Protein AF-A0A0K1PHJ7-F1 (afdb_monomer_lite)

Organism: NCBI:txid1391653

pLDDT: mean 77.21, std 21.74, range [20.44, 98.06]

Structure (mmCIF, N/CA/C/O backbone):
data_AF-A0A0K1PHJ7-F1
#
_entry.id   AF-A0A0K1PHJ7-F1
#
loop_
_atom_site.group_PDB
_atom_site.id
_atom_site.type_symbol
_atom_site.label_atom_id
_atom_site.label_alt_id
_atom_site.label_comp_id
_atom_site.label_asym_id
_atom_site.label_entity_id
_atom_site.label_seq_id
_atom_site.pdbx_PDB_ins_code
_atom_site.Cartn_x
_atom_site.Cartn_y
_atom_site.Cartn_z
_atom_site.occupancy
_atom_site.B_iso_or_equiv
_atom_site.auth_seq_id
_atom_site.auth_comp_id
_atom_site.auth_asym_id
_atom_site.auth_atom_id
_atom_site.pdbx_PDB_model_num
ATOM 1 N N . MET A 1 1 ? -24.628 7.337 -13.812 1.00 24.42 1 MET A N 1
ATOM 2 C CA . MET A 1 1 ? -24.571 5.861 -13.814 1.00 24.42 1 MET A CA 1
ATOM 3 C C . MET A 1 1 ? -23.955 5.459 -12.488 1.00 24.42 1 MET A C 1
ATOM 5 O O . MET A 1 1 ? -22.789 5.743 -12.267 1.00 24.42 1 MET A O 1
ATOM 9 N N . ALA A 1 2 ? -24.789 4.997 -11.559 1.00 22.78 2 ALA A N 1
ATOM 10 C CA . ALA A 1 2 ? -24.384 4.674 -10.196 1.00 22.78 2 ALA A CA 1
ATOM 11 C C . ALA A 1 2 ? -23.742 3.285 -10.159 1.00 22.78 2 ALA A C 1
ATOM 13 O O . ALA A 1 2 ? -24.278 2.357 -10.761 1.00 22.78 2 ALA A O 1
ATOM 14 N N . ILE A 1 3 ? -22.640 3.146 -9.426 1.00 22.92 3 ILE A N 1
ATOM 15 C CA . ILE A 1 3 ? -22.159 1.850 -8.953 1.00 22.92 3 ILE A CA 1
ATOM 16 C C . ILE A 1 3 ? -21.965 1.994 -7.442 1.00 22.92 3 ILE A C 1
ATOM 18 O O . ILE A 1 3 ? -21.017 2.618 -6.979 1.00 22.92 3 ILE A O 1
ATOM 22 N N . ASN A 1 4 ? -22.944 1.469 -6.704 1.00 21.44 4 ASN A N 1
ATOM 23 C CA . ASN A 1 4 ? -22.824 1.072 -5.305 1.00 21.44 4 ASN A CA 1
ATOM 24 C C . ASN A 1 4 ? -22.041 -0.246 -5.257 1.00 21.44 4 ASN A C 1
ATOM 26 O O . ASN A 1 4 ? -22.358 -1.154 -6.026 1.00 21.44 4 ASN A O 1
ATOM 30 N N . GLY A 1 5 ? -21.097 -0.383 -4.328 1.00 20.44 5 GLY A N 1
ATOM 31 C CA . GLY A 1 5 ? -20.435 -1.661 -4.068 1.00 20.44 5 GLY A CA 1
ATOM 32 C C . GLY A 1 5 ? -19.198 -1.517 -3.192 1.00 20.44 5 GLY A C 1
ATOM 33 O O . GLY A 1 5 ? -18.118 -1.218 -3.680 1.00 20.44 5 GLY A O 1
ATOM 34 N N . THR A 1 6 ? -19.378 -1.741 -1.898 1.00 29.45 6 THR A N 1
ATOM 35 C CA . THR A 1 6 ? -18.353 -1.953 -0.875 1.00 29.45 6 THR A CA 1
ATOM 36 C C . THR A 1 6 ? -17.489 -3.168 -1.239 1.00 29.45 6 THR A C 1
ATOM 38 O O . THR A 1 6 ? -18.016 -4.277 -1.272 1.00 29.45 6 THR A O 1
ATOM 41 N N . ALA A 1 7 ? -16.190 -2.988 -1.497 1.00 23.28 7 ALA A N 1
ATOM 42 C CA . ALA A 1 7 ? -15.168 -4.040 -1.426 1.00 23.28 7 ALA A CA 1
ATOM 43 C C . ALA A 1 7 ? -13.766 -3.425 -1.588 1.00 23.28 7 ALA A C 1
ATOM 45 O O . ALA A 1 7 ? -13.532 -2.690 -2.540 1.00 23.28 7 ALA A O 1
ATOM 46 N N . LEU A 1 8 ? -12.881 -3.729 -0.632 1.00 27.56 8 LEU A N 1
ATOM 47 C CA . LEU A 1 8 ? -11.411 -3.649 -0.660 1.00 27.56 8 LEU A CA 1
ATOM 48 C C . LEU A 1 8 ? -10.821 -3.092 -1.970 1.00 27.56 8 LEU A C 1
ATOM 50 O O . LEU A 1 8 ? -10.740 -3.807 -2.965 1.00 27.56 8 LEU A O 1
ATOM 54 N N . SER A 1 9 ? -10.389 -1.829 -1.972 1.00 32.53 9 SER A N 1
ATOM 55 C CA . SER A 1 9 ? -9.699 -1.265 -3.132 1.00 32.53 9 SER A CA 1
ATOM 56 C C . SER A 1 9 ? -8.279 -1.836 -3.220 1.00 32.53 9 SER A C 1
ATOM 58 O O . SER A 1 9 ? -7.390 -1.412 -2.478 1.00 32.53 9 SER A O 1
ATOM 60 N N . GLU A 1 10 ? -8.061 -2.799 -4.113 1.00 32.34 10 GLU A N 1
ATOM 61 C CA . GLU A 1 10 ? -6.733 -3.150 -4.612 1.00 32.34 10 GLU A CA 1
ATOM 62 C C . GLU A 1 10 ? -6.304 -2.064 -5.611 1.00 32.34 10 GLU A C 1
ATOM 64 O O . GLU A 1 10 ? -6.630 -2.110 -6.792 1.00 32.34 10 GLU A O 1
ATOM 69 N N . ASN A 1 11 ? -5.614 -1.028 -5.136 1.00 38.03 11 ASN A N 1
ATOM 70 C CA . ASN A 1 11 ? -5.071 -0.005 -6.027 1.00 38.03 11 ASN A CA 1
ATOM 71 C C . ASN A 1 11 ? -3.603 -0.333 -6.320 1.00 38.03 11 ASN A C 1
ATOM 73 O O . ASN A 1 11 ? -2.781 -0.400 -5.412 1.00 38.03 11 ASN A O 1
ATOM 77 N N . VAL A 1 12 ? -3.260 -0.531 -7.591 1.00 33.94 12 VAL A N 1
ATOM 78 C CA . VAL A 1 12 ? -1.868 -0.480 -8.057 1.00 33.94 12 VAL A CA 1
ATOM 79 C C . VAL A 1 12 ? -1.597 0.961 -8.466 1.00 33.94 12 VAL A C 1
ATOM 81 O O . VAL A 1 12 ? -2.095 1.423 -9.493 1.00 33.94 12 VAL A O 1
ATOM 84 N N . ILE A 1 13 ? -0.865 1.703 -7.635 1.00 40.25 13 ILE A N 1
ATOM 85 C CA . ILE A 1 13 ? -0.508 3.098 -7.913 1.00 40.25 13 ILE A CA 1
ATOM 86 C C . ILE A 1 13 ? 0.781 3.115 -8.737 1.00 40.25 13 ILE A C 1
ATOM 88 O O . ILE A 1 13 ? 1.809 2.572 -8.340 1.00 40.25 13 ILE A O 1
ATOM 92 N N . LEU A 1 14 ? 0.747 3.763 -9.900 1.00 37.53 14 LEU A N 1
ATOM 93 C CA . LEU A 1 14 ? 1.955 4.044 -10.667 1.00 37.53 14 LEU A CA 1
ATOM 94 C C . LEU A 1 14 ? 2.477 5.418 -10.283 1.00 37.53 14 LEU A C 1
ATOM 96 O O . LEU A 1 14 ? 1.901 6.434 -10.658 1.00 37.53 14 LEU A O 1
ATOM 100 N N . GLN A 1 15 ? 3.601 5.449 -9.574 1.00 37.47 15 GLN A N 1
ATOM 101 C CA . GLN A 1 15 ? 4.460 6.626 -9.565 1.00 37.47 15 GLN A CA 1
ATOM 102 C C . GLN A 1 15 ? 5.492 6.466 -10.682 1.00 37.47 15 GLN A C 1
ATOM 104 O O . GLN A 1 15 ? 6.591 5.956 -10.478 1.00 37.47 15 GLN A O 1
ATOM 109 N N . GLY A 1 16 ? 5.100 6.857 -11.891 1.00 29.52 16 GLY A N 1
ATOM 110 C CA . GLY A 1 16 ? 6.037 7.220 -12.949 1.00 29.52 16 GLY A CA 1
ATOM 111 C C . GLY A 1 16 ? 6.050 8.739 -13.080 1.00 29.52 16 GLY A C 1
ATOM 112 O O . GLY A 1 16 ? 4.995 9.365 -13.002 1.00 29.52 16 GLY A O 1
ATOM 113 N N . PHE A 1 17 ? 7.217 9.344 -13.310 1.00 30.16 17 PHE A N 1
ATOM 114 C CA . PHE A 1 17 ? 7.301 10.710 -13.842 1.00 30.16 17 PHE A CA 1
ATOM 115 C C . PHE A 1 17 ? 6.874 10.685 -15.316 1.00 30.16 17 PHE A C 1
ATOM 117 O O . PHE A 1 17 ? 7.678 10.803 -16.234 1.00 30.16 17 PHE A O 1
ATOM 124 N N . PHE A 1 18 ? 5.593 10.439 -15.534 1.00 29.75 18 PHE A N 1
ATOM 125 C CA . PHE A 1 18 ? 4.929 10.513 -16.819 1.00 29.75 18 PHE A CA 1
ATOM 126 C C . PHE A 1 18 ? 3.562 11.078 -16.482 1.00 29.75 18 PHE A C 1
ATOM 128 O O . PHE A 1 18 ? 2.782 10.368 -15.867 1.00 29.75 18 PHE A O 1
ATOM 135 N N . GLU A 1 19 ? 3.308 12.358 -16.765 1.00 26.11 19 GLU A N 1
ATOM 136 C CA . GLU A 1 19 ? 1.976 12.948 -16.599 1.00 26.11 19 GLU A CA 1
ATOM 137 C C . GLU A 1 19 ? 1.053 12.294 -17.632 1.00 26.11 19 GLU A C 1
ATOM 139 O O . GLU A 1 19 ? 1.130 12.647 -18.814 1.00 26.11 19 GLU A O 1
ATOM 144 N N . PRO A 1 20 ? 0.192 11.324 -17.275 1.00 30.83 20 PRO A N 1
ATOM 145 C CA . PRO A 1 20 ? -0.773 10.845 -18.234 1.00 30.83 20 PRO A CA 1
ATOM 146 C C . PRO A 1 20 ? -1.955 11.830 -18.211 1.00 30.83 20 PRO A C 1
ATOM 148 O O . PRO A 1 20 ? -2.260 12.433 -17.176 1.00 30.83 20 PRO A O 1
ATOM 151 N N . PRO A 1 21 ? -2.675 12.007 -19.326 1.00 28.53 21 PRO A N 1
ATOM 152 C CA . PRO A 1 21 ? -3.960 12.687 -19.277 1.00 28.53 21 PRO A CA 1
ATOM 153 C C . PRO A 1 21 ? -4.884 11.974 -18.274 1.00 28.53 21 PRO A C 1
ATOM 155 O O . PRO A 1 21 ? -4.856 10.749 -18.167 1.00 28.53 21 PRO A O 1
ATOM 158 N N . LEU A 1 22 ? -5.708 12.759 -17.570 1.00 32.66 22 LEU A N 1
ATOM 159 C CA . LEU A 1 22 ? -6.600 12.423 -16.438 1.00 32.66 22 LEU A CA 1
ATOM 160 C C . LEU A 1 22 ? -7.624 11.277 -16.656 1.00 32.66 22 LEU A C 1
ATOM 162 O O . LEU A 1 22 ? -8.536 11.116 -15.849 1.00 32.66 22 LEU A O 1
ATOM 166 N N . ASP A 1 23 ? -7.484 10.476 -17.712 1.00 32.88 23 ASP A N 1
ATOM 167 C CA . ASP A 1 23 ? -8.354 9.353 -18.076 1.00 32.88 23 ASP A CA 1
ATOM 168 C C . ASP A 1 23 ? -7.582 8.034 -18.306 1.00 32.88 23 ASP A C 1
ATOM 170 O O . ASP A 1 23 ? -8.108 7.066 -18.862 1.00 32.88 23 ASP A O 1
ATOM 174 N N . SER A 1 24 ? -6.319 7.953 -17.872 1.00 34.47 24 SER A N 1
ATOM 175 C CA . SER A 1 24 ? -5.567 6.697 -17.863 1.00 34.47 24 SER A CA 1
ATOM 176 C C . SER A 1 24 ? -6.114 5.761 -16.782 1.00 34.47 24 SER A C 1
ATOM 178 O O . SER A 1 24 ? -5.668 5.759 -15.634 1.00 34.47 24 SER A O 1
ATOM 180 N N . ARG A 1 25 ? -7.094 4.933 -17.158 1.00 38.94 25 ARG A N 1
ATOM 181 C CA . ARG A 1 25 ? -7.431 3.716 -16.417 1.00 38.94 25 ARG A CA 1
ATOM 182 C C . ARG A 1 25 ? -6.267 2.750 -16.570 1.00 38.94 25 ARG A C 1
ATOM 184 O O . ARG A 1 25 ? -6.191 2.016 -17.553 1.00 38.94 25 ARG A O 1
ATOM 191 N N . PHE A 1 26 ? -5.345 2.766 -15.620 1.00 49.12 26 PHE A N 1
ATOM 192 C CA . PHE A 1 26 ? -4.418 1.656 -15.484 1.00 49.12 26 PHE A CA 1
ATOM 193 C C . PHE A 1 26 ? -5.257 0.415 -15.189 1.00 49.12 26 PHE A C 1
ATOM 195 O O . PHE A 1 26 ? -6.074 0.419 -14.268 1.00 49.12 26 PHE A O 1
ATOM 202 N N . ALA A 1 27 ? -5.142 -0.604 -16.041 1.00 49.00 27 ALA A N 1
ATOM 203 C CA . ALA A 1 27 ? -5.744 -1.890 -15.742 1.00 49.00 27 ALA A CA 1
ATOM 204 C C . ALA A 1 27 ? -5.211 -2.340 -14.377 1.00 49.00 27 ALA A C 1
ATOM 206 O O . ALA A 1 27 ? -4.017 -2.213 -14.112 1.00 49.00 27 ALA A O 1
ATOM 207 N N . GLU A 1 28 ? -6.096 -2.822 -13.514 1.00 58.44 28 GLU A N 1
ATOM 208 C CA . GLU A 1 28 ? -5.714 -3.415 -12.239 1.00 58.44 28 GLU A CA 1
ATOM 209 C C . GLU A 1 28 ? -4.788 -4.604 -12.536 1.00 58.44 28 GLU A C 1
ATOM 211 O O . GLU A 1 28 ? -5.199 -5.615 -13.113 1.00 58.44 28 GLU A O 1
ATOM 216 N N . VAL A 1 29 ? -3.496 -4.444 -12.256 1.00 72.12 29 VAL A N 1
ATOM 217 C CA . VAL A 1 29 ? -2.507 -5.502 -12.461 1.00 72.12 29 VAL A CA 1
ATOM 218 C C . VAL A 1 29 ? -2.489 -6.331 -11.192 1.00 72.12 29 VAL A C 1
ATOM 220 O O . VAL A 1 29 ? -2.175 -5.827 -10.120 1.00 72.12 29 VAL A O 1
ATOM 223 N N . GLY A 1 30 ? -2.832 -7.611 -11.302 1.00 75.75 30 GLY A N 1
ATOM 224 C CA . GLY A 1 30 ? -2.816 -8.498 -10.143 1.00 75.75 30 GLY A CA 1
ATOM 225 C C . GLY A 1 30 ? -1.423 -8.600 -9.510 1.00 75.75 30 GLY A C 1
ATOM 226 O O . GLY A 1 30 ? -0.400 -8.505 -10.194 1.00 75.75 30 GLY A O 1
ATOM 227 N N . ALA A 1 31 ? -1.379 -8.862 -8.205 1.00 85.69 31 ALA A N 1
ATOM 228 C CA . ALA A 1 31 ? -0.127 -9.099 -7.499 1.00 85.69 31 ALA A CA 1
ATOM 229 C C . ALA A 1 31 ? 0.704 -10.229 -8.149 1.00 85.69 31 ALA A C 1
ATOM 231 O O . ALA A 1 31 ? 0.176 -11.218 -8.670 1.00 85.69 31 ALA A O 1
ATOM 232 N N . GLY A 1 32 ? 2.027 -10.070 -8.138 1.00 86.38 32 GLY A N 1
ATOM 233 C CA . GLY A 1 32 ? 3.000 -10.989 -8.733 1.00 86.38 32 GLY A CA 1
ATOM 234 C C . GLY A 1 32 ? 2.972 -11.050 -10.264 1.00 86.38 32 GLY A C 1
ATOM 235 O O . GLY A 1 32 ? 3.611 -11.928 -10.848 1.00 86.38 32 GLY A O 1
ATOM 236 N N . LYS A 1 33 ? 2.211 -10.174 -10.931 1.00 89.06 33 LYS A N 1
ATOM 237 C CA . LYS A 1 33 ? 2.217 -10.030 -12.392 1.00 89.06 33 LYS A CA 1
ATOM 238 C C . LYS A 1 33 ? 3.215 -8.962 -12.831 1.00 89.06 33 LYS A C 1
ATOM 240 O O . LYS A 1 33 ? 3.758 -8.217 -12.022 1.00 89.06 33 LYS A O 1
ATOM 245 N N . THR A 1 34 ? 3.445 -8.897 -14.134 1.00 87.06 34 THR A N 1
ATOM 246 C CA . THR A 1 34 ? 4.204 -7.816 -14.760 1.00 87.06 34 THR A CA 1
ATOM 247 C C . THR A 1 34 ? 3.220 -6.848 -15.391 1.00 87.06 34 THR A C 1
ATOM 249 O O . THR A 1 34 ? 2.374 -7.261 -16.185 1.00 87.06 34 THR A O 1
ATOM 252 N N . LEU A 1 35 ? 3.332 -5.573 -15.035 1.00 85.12 35 LEU A N 1
ATOM 253 C CA . LEU A 1 35 ? 2.667 -4.491 -15.742 1.00 85.12 35 LEU A CA 1
ATOM 254 C C . LEU A 1 35 ? 3.532 -4.085 -16.934 1.00 85.12 35 LEU A C 1
ATOM 256 O O . LEU A 1 35 ? 4.668 -3.661 -16.751 1.00 85.12 35 LEU A O 1
ATOM 260 N N . GLU A 1 36 ? 2.978 -4.162 -18.137 1.00 84.88 36 GLU A N 1
ATOM 261 C CA . GLU A 1 36 ? 3.618 -3.624 -19.334 1.00 84.88 36 GLU A CA 1
ATOM 262 C C . GLU A 1 36 ? 3.086 -2.211 -19.609 1.00 84.88 36 GLU A C 1
ATOM 264 O O . GLU A 1 36 ? 1.891 -2.015 -19.844 1.00 84.88 36 GLU A O 1
ATOM 269 N N . ILE A 1 37 ? 3.976 -1.219 -19.606 1.00 80.94 37 ILE A N 1
ATOM 270 C CA . ILE A 1 37 ? 3.680 0.144 -20.054 1.00 80.94 37 ILE A CA 1
ATOM 271 C C . ILE A 1 37 ? 4.159 0.277 -21.491 1.00 80.94 37 ILE A C 1
ATOM 273 O O . ILE A 1 37 ? 5.326 0.024 -21.777 1.00 80.94 37 ILE A O 1
ATOM 277 N N . ARG A 1 38 ? 3.279 0.715 -22.394 1.00 79.75 38 ARG A N 1
ATOM 278 C CA . ARG A 1 38 ? 3.627 1.008 -23.789 1.00 79.75 38 ARG A CA 1
ATOM 279 C C . ARG A 1 38 ? 3.463 2.495 -24.069 1.00 79.75 38 ARG A C 1
ATOM 281 O O . ARG A 1 38 ? 2.412 3.061 -23.788 1.00 79.75 38 ARG A O 1
ATOM 288 N N . GLY A 1 39 ? 4.491 3.101 -24.650 1.00 70.94 39 GLY A N 1
ATOM 289 C CA . GLY A 1 39 ? 4.455 4.446 -25.215 1.00 70.94 39 GLY A CA 1
ATOM 290 C C . GLY A 1 39 ? 4.646 4.373 -26.724 1.00 70.94 39 GLY A C 1
ATOM 291 O O . GLY A 1 39 ? 5.391 3.526 -27.214 1.00 70.94 39 GLY A O 1
ATOM 292 N N . SER A 1 40 ? 3.978 5.242 -27.472 1.00 74.25 40 SER A N 1
ATOM 293 C CA . SER A 1 40 ? 4.183 5.357 -28.916 1.00 74.25 40 SER A CA 1
ATOM 294 C C . SER A 1 40 ? 4.053 6.801 -29.363 1.00 74.25 40 SER A C 1
ATOM 296 O O . SER A 1 40 ? 3.116 7.483 -28.948 1.00 74.25 40 SER A O 1
ATOM 298 N N . ASP A 1 41 ? 4.938 7.226 -30.251 1.00 72.00 41 ASP A N 1
ATOM 299 C CA . ASP A 1 41 ? 4.904 8.523 -30.916 1.00 72.00 41 ASP A CA 1
ATOM 300 C C . ASP A 1 41 ? 5.205 8.370 -32.420 1.00 72.00 41 ASP A C 1
ATOM 302 O O . ASP A 1 41 ? 5.172 7.269 -32.975 1.00 72.00 41 ASP A O 1
ATOM 306 N N . ALA A 1 42 ? 5.456 9.484 -33.113 1.00 68.88 42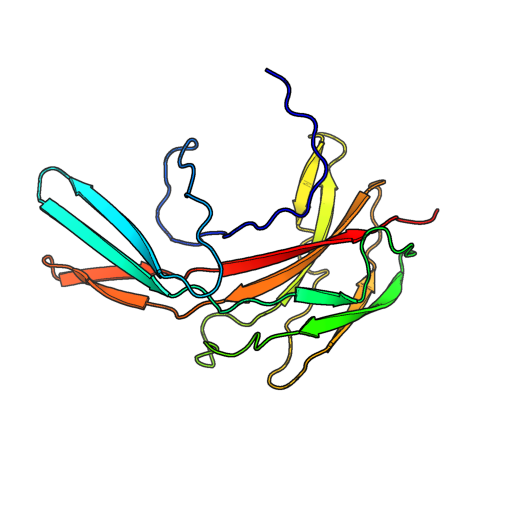 ALA A N 1
ATOM 307 C CA . ALA A 1 42 ? 5.797 9.468 -34.535 1.00 68.88 42 ALA A CA 1
ATOM 308 C C . ALA A 1 42 ? 7.176 8.833 -34.835 1.00 68.88 42 ALA A C 1
ATOM 310 O O . ALA A 1 42 ? 7.446 8.511 -35.992 1.00 68.88 42 ALA A O 1
ATOM 311 N N . GLY A 1 43 ? 8.039 8.676 -33.825 1.00 66.94 43 GLY A N 1
ATOM 312 C CA . GLY A 1 43 ? 9.391 8.122 -33.915 1.00 66.94 43 GLY A CA 1
ATOM 313 C C . GLY A 1 43 ? 9.484 6.630 -33.585 1.00 66.94 43 GLY A C 1
ATOM 314 O O . GLY A 1 43 ? 10.451 5.983 -33.989 1.00 66.94 43 GLY A O 1
ATOM 315 N N . GLY A 1 44 ? 8.478 6.048 -32.925 1.00 68.75 44 GLY A N 1
ATOM 316 C CA . GLY A 1 44 ? 8.404 4.608 -32.687 1.00 68.75 44 GLY A CA 1
ATOM 317 C C . GLY A 1 44 ? 7.532 4.218 -31.497 1.00 68.75 44 GLY A C 1
ATOM 318 O O . GLY A 1 44 ? 6.731 4.998 -30.990 1.00 68.75 44 GLY A O 1
ATOM 319 N N . SER A 1 45 ? 7.684 2.970 -31.053 1.00 74.00 45 SER A N 1
ATOM 320 C CA . SER A 1 45 ? 7.052 2.454 -29.836 1.00 74.00 45 SER A CA 1
ATOM 321 C C . SER A 1 45 ? 8.103 1.986 -28.839 1.00 74.00 45 SER A C 1
ATOM 323 O O . SER A 1 45 ? 9.046 1.291 -29.217 1.00 74.00 45 SER A O 1
ATOM 325 N N . THR A 1 46 ? 7.894 2.290 -27.565 1.00 76.19 46 THR A N 1
ATOM 326 C CA . THR A 1 46 ? 8.682 1.786 -26.441 1.00 76.19 46 THR A CA 1
ATOM 327 C C . THR A 1 46 ? 7.791 0.983 -25.504 1.00 76.19 46 THR A C 1
ATOM 329 O O . THR A 1 46 ? 6.617 1.309 -25.326 1.00 76.19 46 THR A O 1
ATOM 332 N N . SER A 1 47 ? 8.348 -0.046 -24.872 1.00 81.12 47 SER A N 1
ATOM 333 C CA . SER A 1 47 ? 7.706 -0.752 -23.765 1.00 81.12 47 SER A CA 1
ATOM 334 C C . SER A 1 47 ? 8.607 -0.768 -22.533 1.00 81.12 47 SER A C 1
ATOM 336 O O . SER A 1 47 ? 9.833 -0.685 -22.651 1.00 81.12 47 SER A O 1
ATOM 338 N N . LEU A 1 48 ? 7.987 -0.833 -21.358 1.00 81.19 48 LEU A N 1
ATOM 339 C CA . LEU A 1 48 ? 8.639 -0.979 -20.065 1.00 81.19 48 LEU A CA 1
ATOM 340 C C . LEU A 1 48 ? 7.862 -2.003 -19.238 1.00 81.19 48 LEU A C 1
ATOM 342 O O . LEU A 1 48 ? 6.686 -1.799 -18.940 1.00 81.19 48 LEU A O 1
ATOM 346 N N . ASP A 1 49 ? 8.542 -3.076 -18.849 1.00 86.94 49 ASP A N 1
ATOM 347 C CA . ASP A 1 49 ? 7.979 -4.132 -18.014 1.00 86.94 49 ASP A CA 1
ATOM 348 C C . ASP A 1 49 ? 8.296 -3.865 -16.543 1.00 86.94 49 ASP A C 1
ATOM 350 O O . ASP A 1 49 ? 9.460 -3.812 -16.146 1.00 86.94 49 ASP A O 1
ATOM 354 N N . LEU A 1 50 ? 7.255 -3.729 -15.724 1.00 87.00 50 LEU A N 1
ATOM 355 C CA . LEU A 1 50 ? 7.335 -3.455 -14.294 1.00 87.00 50 LEU A CA 1
ATOM 356 C C . LEU A 1 50 ? 6.836 -4.670 -13.498 1.00 87.00 50 LEU A C 1
ATOM 358 O O . LEU A 1 50 ? 5.626 -4.889 -13.407 1.00 87.00 50 LEU A O 1
ATOM 362 N N . PRO A 1 51 ? 7.735 -5.477 -12.905 1.00 88.56 51 PRO A N 1
ATOM 363 C CA . PRO A 1 51 ? 7.343 -6.570 -12.023 1.00 88.56 51 PRO A CA 1
ATOM 364 C C . PRO A 1 51 ? 6.658 -6.023 -10.767 1.00 88.56 51 PRO A C 1
ATOM 366 O O . PRO A 1 51 ? 7.264 -5.271 -9.996 1.00 88.56 51 PRO A O 1
ATOM 369 N N . CYS A 1 52 ? 5.404 -6.412 -10.557 1.00 87.31 52 CYS A N 1
ATOM 370 C CA . CYS A 1 52 ? 4.646 -6.053 -9.370 1.00 87.31 52 CYS A CA 1
ATOM 371 C C . CYS A 1 52 ? 4.992 -6.982 -8.199 1.00 87.31 52 CYS A C 1
ATOM 373 O O . CYS A 1 52 ? 5.255 -8.171 -8.420 1.00 87.31 52 CYS A O 1
ATOM 375 N N . PRO A 1 53 ? 4.966 -6.472 -6.954 1.00 89.19 53 PRO A N 1
ATOM 376 C CA . PRO A 1 53 ? 5.159 -7.294 -5.766 1.00 89.19 53 PRO A CA 1
ATOM 377 C C . PRO A 1 53 ? 4.224 -8.499 -5.743 1.00 89.19 53 PRO A C 1
ATOM 379 O O . PRO A 1 53 ? 3.089 -8.423 -6.220 1.00 89.19 53 PRO A O 1
ATOM 382 N N . ALA A 1 54 ? 4.688 -9.598 -5.149 1.00 91.38 54 ALA A N 1
ATOM 383 C CA . ALA A 1 54 ? 3.828 -10.728 -4.824 1.00 91.38 54 ALA A CA 1
ATOM 384 C C . ALA A 1 54 ? 2.697 -10.310 -3.871 1.00 91.38 54 ALA A C 1
ATOM 386 O O . ALA A 1 54 ? 2.751 -9.261 -3.234 1.00 91.38 54 ALA A O 1
ATOM 387 N N . GLU A 1 55 ? 1.671 -11.154 -3.773 1.00 90.25 55 GLU A N 1
ATOM 388 C CA . GLU A 1 55 ? 0.510 -10.885 -2.928 1.00 90.25 55 GLU A CA 1
ATOM 389 C C . GLU A 1 55 ? 0.913 -10.652 -1.468 1.00 90.25 55 GLU A C 1
ATOM 391 O O . GLU A 1 55 ? 1.594 -11.475 -0.848 1.00 90.25 55 GLU A O 1
ATOM 396 N N . VAL A 1 56 ? 0.413 -9.549 -0.915 1.00 91.38 56 VAL A N 1
ATOM 397 C CA . VAL A 1 56 ? 0.472 -9.223 0.511 1.00 91.38 56 VAL A CA 1
ATOM 398 C C . VAL A 1 56 ? -0.936 -8.947 1.017 1.00 91.38 56 VAL A C 1
ATOM 400 O O . VAL A 1 56 ? -1.816 -8.549 0.251 1.00 91.38 56 VAL A O 1
ATOM 403 N N . ARG A 1 57 ? -1.175 -9.177 2.308 1.00 92.62 57 ARG A N 1
ATOM 404 C CA . ARG A 1 57 ? -2.481 -8.927 2.935 1.00 92.62 57 ARG A CA 1
ATOM 405 C C . ARG A 1 57 ? -2.300 -8.407 4.339 1.00 92.62 57 ARG A C 1
ATOM 407 O O . ARG A 1 57 ? -1.582 -9.027 5.115 1.00 92.62 57 ARG A O 1
ATOM 414 N N . ILE A 1 58 ? -2.997 -7.327 4.672 1.00 95.44 58 ILE A N 1
ATOM 415 C CA . ILE A 1 58 ? -3.133 -6.891 6.061 1.00 95.44 58 ILE A CA 1
ATOM 416 C C . ILE A 1 58 ? -3.963 -7.951 6.796 1.00 95.44 58 ILE A C 1
ATOM 418 O O . ILE A 1 58 ? -5.067 -8.291 6.373 1.00 95.44 58 ILE A O 1
ATOM 422 N N . THR A 1 59 ? -3.404 -8.505 7.869 1.00 97.19 59 THR A N 1
ATOM 423 C CA . THR A 1 59 ? -4.044 -9.525 8.715 1.00 97.19 59 THR A CA 1
ATOM 424 C C . THR A 1 59 ? -4.596 -8.935 10.012 1.00 97.19 59 THR A C 1
ATOM 426 O O . THR A 1 59 ? -5.517 -9.502 10.595 1.00 97.19 59 THR A O 1
ATOM 429 N N . SER A 1 60 ? -4.075 -7.782 10.436 1.00 96.62 60 SER A N 1
ATOM 430 C CA . SER A 1 60 ? -4.614 -6.943 11.505 1.00 96.62 60 SER A CA 1
ATOM 431 C C . SER A 1 60 ? -4.284 -5.481 11.193 1.00 96.62 60 SER A C 1
ATOM 433 O O . SER A 1 60 ? -3.161 -5.215 10.762 1.00 96.62 60 SER A O 1
ATOM 435 N N . PRO A 1 61 ? -5.199 -4.527 11.421 1.00 96.94 61 PRO A N 1
ATOM 436 C CA . PRO A 1 61 ? -6.569 -4.717 11.909 1.00 96.94 61 PRO A CA 1
ATOM 437 C C . PRO A 1 61 ? -7.484 -5.414 10.889 1.00 96.94 61 PRO A C 1
ATOM 439 O O . PRO A 1 61 ? -7.187 -5.470 9.698 1.00 96.94 61 PRO A O 1
ATOM 442 N N . ALA A 1 62 ? -8.614 -5.940 11.364 1.00 94.81 62 ALA A N 1
ATOM 443 C CA . ALA A 1 62 ? -9.688 -6.400 10.491 1.00 94.81 62 ALA A CA 1
ATOM 444 C C . ALA A 1 62 ? -10.497 -5.201 9.947 1.00 94.81 62 ALA A C 1
ATOM 446 O O . ALA A 1 62 ? -10.557 -4.152 10.596 1.00 94.81 62 ALA A O 1
ATOM 447 N N . PRO A 1 63 ? -11.168 -5.340 8.789 1.00 93.19 63 PRO A N 1
ATOM 448 C CA . PRO A 1 63 ? -12.076 -4.310 8.292 1.00 93.19 63 PRO A CA 1
ATOM 449 C C . PRO A 1 63 ? -13.147 -3.937 9.320 1.00 93.19 63 PRO A C 1
ATOM 451 O O . PRO A 1 63 ? -13.777 -4.803 9.928 1.00 93.19 63 PRO A O 1
ATOM 454 N N . GLY A 1 64 ? -13.354 -2.637 9.507 1.00 90.94 64 GLY A N 1
ATOM 455 C CA . GLY A 1 64 ? -14.316 -2.086 10.454 1.00 90.94 64 GLY A CA 1
ATOM 456 C C . GLY A 1 64 ? -13.853 -2.088 11.912 1.00 90.94 64 GLY A C 1
ATOM 457 O O . GLY A 1 64 ? -14.636 -1.669 12.769 1.00 90.94 64 GLY A O 1
ATOM 458 N N . THR A 1 65 ? -12.614 -2.507 12.216 1.00 94.94 65 THR A N 1
ATOM 459 C CA . THR A 1 65 ? -12.038 -2.376 13.563 1.00 94.94 65 THR A CA 1
ATOM 460 C C . THR A 1 65 ? -12.246 -0.957 14.087 1.00 94.94 65 THR A C 1
ATOM 462 O O . THR A 1 65 ? -11.972 0.024 13.392 1.00 94.94 65 THR A O 1
ATOM 465 N N . ARG A 1 66 ? -12.760 -0.855 15.318 1.00 93.75 66 ARG A N 1
ATOM 466 C CA . ARG A 1 66 ? -12.950 0.429 15.993 1.00 93.75 66 ARG A CA 1
ATOM 467 C C . ARG A 1 66 ? -11.635 0.907 16.581 1.00 93.75 66 ARG A C 1
ATOM 469 O O . ARG A 1 66 ? -10.998 0.140 17.293 1.00 93.75 66 ARG A O 1
ATOM 476 N N . VAL A 1 67 ? -11.297 2.162 16.326 1.00 93.62 67 VAL A N 1
ATOM 477 C CA . VAL A 1 67 ? -10.084 2.813 16.829 1.00 93.62 67 VAL A CA 1
ATOM 478 C C . VAL A 1 67 ? -10.405 4.181 17.415 1.00 93.62 67 VAL A C 1
ATOM 480 O O . VAL A 1 67 ? -11.422 4.784 17.064 1.00 93.62 67 VAL A O 1
ATOM 483 N N . ARG A 1 68 ? -9.543 4.679 18.302 1.00 93.12 68 ARG A N 1
ATOM 484 C CA . ARG A 1 68 ? -9.619 6.045 18.842 1.00 93.12 68 ARG A CA 1
ATOM 485 C C . ARG A 1 68 ? -8.394 6.865 18.441 1.00 93.12 68 ARG A C 1
ATOM 487 O O . ARG A 1 68 ? -7.299 6.309 18.399 1.00 93.12 68 ARG A O 1
ATOM 494 N N . PRO A 1 69 ? -8.530 8.180 18.208 1.00 93.00 69 PRO A N 1
ATOM 495 C CA . PRO A 1 69 ? -7.371 9.052 18.052 1.00 93.00 69 PRO A CA 1
ATOM 496 C C . PRO A 1 69 ? -6.376 8.900 19.211 1.00 93.00 69 PRO A C 1
ATOM 498 O O . PRO A 1 69 ? -6.767 8.797 20.374 1.00 93.00 69 PRO A O 1
ATOM 501 N N . GLY A 1 70 ? -5.083 8.851 18.887 1.00 94.06 70 GLY A N 1
ATOM 502 C CA . GLY A 1 70 ? -3.999 8.650 19.852 1.00 94.06 70 GLY A CA 1
ATOM 503 C C . GLY A 1 70 ? -3.773 7.196 20.287 1.00 94.06 70 GLY A C 1
ATOM 504 O O . GLY A 1 70 ? -2.775 6.920 20.953 1.00 94.06 70 GLY A O 1
ATOM 505 N N . GLU A 1 71 ? -4.646 6.258 19.909 1.00 95.38 71 GLU A N 1
ATOM 506 C CA . GLU A 1 71 ? -4.437 4.829 20.144 1.00 95.38 71 GLU A CA 1
ATOM 507 C C . GLU A 1 71 ? -3.216 4.323 19.364 1.00 95.38 71 GLU A C 1
ATOM 509 O O . GLU A 1 71 ? -3.015 4.680 18.202 1.00 95.38 71 GLU A O 1
ATOM 514 N N . VAL A 1 72 ? -2.402 3.475 19.998 1.00 96.75 72 VAL A N 1
ATOM 515 C CA . VAL A 1 72 ? -1.339 2.738 19.306 1.00 96.75 72 VAL A CA 1
ATOM 516 C C . VAL A 1 72 ? -1.947 1.479 18.714 1.00 96.75 72 VAL A C 1
ATOM 518 O O . VAL A 1 72 ? -2.422 0.605 19.436 1.00 96.75 72 VAL A O 1
ATOM 521 N N . LEU A 1 73 ? -1.912 1.390 17.393 1.00 96.31 73 LEU A N 1
ATOM 522 C CA . LEU A 1 73 ? -2.459 0.283 16.638 1.00 96.31 73 LEU A CA 1
ATOM 523 C C . LEU A 1 73 ? -1.330 -0.570 16.062 1.00 96.31 73 LEU A C 1
ATOM 525 O O . LEU A 1 73 ? -0.471 -0.078 15.330 1.00 96.31 73 LEU A O 1
ATOM 529 N N . THR A 1 74 ? -1.362 -1.868 16.353 1.00 97.81 74 THR A N 1
ATOM 530 C CA . THR A 1 74 ? -0.467 -2.843 15.725 1.00 97.81 74 THR A CA 1
ATOM 531 C C . THR A 1 74 ? -1.049 -3.304 14.391 1.00 97.81 74 THR A C 1
ATOM 533 O O . THR A 1 74 ? -2.105 -3.941 14.341 1.00 97.81 74 THR A O 1
ATOM 536 N N . VAL A 1 75 ? -0.327 -3.018 13.312 1.00 98.00 75 VAL A N 1
ATOM 537 C CA . VAL A 1 75 ? -0.632 -3.481 11.958 1.00 98.00 75 VAL A CA 1
ATOM 538 C C . VAL A 1 75 ? 0.243 -4.687 11.648 1.00 98.00 75 VAL A C 1
ATOM 540 O O . VAL A 1 75 ? 1.454 -4.627 11.840 1.00 98.00 75 VAL A O 1
ATOM 543 N N . THR A 1 76 ? -0.358 -5.778 11.181 1.00 98.06 76 THR A N 1
ATOM 544 C CA . THR A 1 76 ? 0.335 -7.015 10.789 1.00 98.06 76 THR A CA 1
ATOM 545 C C . THR A 1 76 ? -0.068 -7.418 9.380 1.00 98.06 76 THR A C 1
ATOM 547 O O . THR A 1 76 ? -1.175 -7.108 8.930 1.00 98.06 76 THR A O 1
ATOM 550 N N . TRP A 1 77 ? 0.794 -8.158 8.688 1.00 97.50 77 TRP A N 1
ATOM 551 C CA . TRP A 1 77 ? 0.511 -8.643 7.337 1.00 97.50 77 TRP A CA 1
ATOM 552 C C . TRP A 1 77 ? 1.063 -10.043 7.076 1.00 97.50 77 TRP A C 1
ATOM 554 O O . TRP A 1 77 ? 1.893 -10.569 7.811 1.00 97.50 77 TRP A O 1
ATOM 564 N N . SER A 1 78 ? 0.581 -10.654 5.998 1.00 95.50 78 SER A N 1
ATOM 565 C CA . SER A 1 78 ? 1.179 -11.835 5.377 1.00 95.50 78 SER A CA 1
ATOM 566 C C . SER A 1 78 ? 1.845 -11.462 4.056 1.00 95.50 78 SER A C 1
ATOM 568 O O . SER A 1 78 ? 1.349 -10.575 3.358 1.00 95.50 78 SER A O 1
ATOM 570 N N . GLY A 1 79 ? 2.884 -12.205 3.674 1.00 93.19 79 GLY A N 1
ATOM 571 C CA . GLY A 1 79 ? 3.664 -11.967 2.456 1.00 93.19 79 GLY A CA 1
ATOM 572 C C . GLY A 1 79 ? 4.964 -11.212 2.738 1.00 93.19 79 GLY A C 1
ATOM 573 O O . GLY A 1 79 ? 5.199 -10.753 3.854 1.00 93.19 79 GLY A O 1
ATOM 574 N N . ASP A 1 80 ? 5.827 -11.120 1.727 1.00 91.75 80 ASP A N 1
ATOM 575 C CA . ASP A 1 80 ? 7.115 -10.431 1.834 1.00 91.75 80 ASP A CA 1
ATOM 576 C C . ASP A 1 80 ? 7.010 -9.004 1.280 1.00 91.75 80 ASP A C 1
ATOM 578 O O . ASP A 1 80 ? 6.981 -8.788 0.069 1.00 91.75 80 ASP A O 1
ATOM 582 N N . VAL A 1 81 ? 6.973 -8.025 2.185 1.00 92.00 81 VAL A N 1
ATOM 583 C CA . VAL A 1 81 ? 6.898 -6.592 1.850 1.00 92.00 81 VAL A CA 1
ATOM 584 C C . VAL A 1 81 ? 8.254 -5.992 1.460 1.00 92.00 81 VAL A C 1
ATOM 586 O O . VAL A 1 81 ? 8.320 -4.850 1.015 1.00 92.00 81 VAL A O 1
ATOM 589 N N . HIS A 1 82 ? 9.351 -6.741 1.607 1.00 87.88 82 HIS A N 1
ATOM 590 C CA . HIS A 1 82 ? 10.707 -6.294 1.282 1.00 87.88 82 HIS A CA 1
ATOM 591 C C . HIS A 1 82 ? 11.342 -7.062 0.119 1.00 87.88 82 HIS A C 1
ATOM 593 O O . HIS A 1 82 ? 12.522 -6.839 -0.165 1.00 87.88 82 HIS A O 1
ATOM 599 N N . ALA A 1 83 ? 10.580 -7.901 -0.590 1.00 80.94 83 ALA A N 1
ATOM 600 C CA . ALA A 1 83 ? 11.073 -8.751 -1.678 1.00 80.94 83 ALA A CA 1
ATOM 601 C C . ALA A 1 83 ? 11.883 -7.989 -2.748 1.00 80.94 83 ALA A C 1
ATOM 603 O O . ALA A 1 83 ? 12.777 -8.547 -3.388 1.00 80.94 83 ALA A O 1
ATOM 604 N N . HIS A 1 84 ? 11.585 -6.702 -2.940 1.00 74.69 84 HIS A N 1
ATOM 605 C CA . HIS A 1 84 ? 12.227 -5.842 -3.933 1.00 74.69 84 HIS A CA 1
ATOM 606 C C . HIS A 1 84 ? 12.932 -4.619 -3.339 1.00 74.69 84 HIS A C 1
ATOM 608 O O . HIS A 1 84 ? 13.313 -3.717 -4.084 1.00 74.69 84 HIS A O 1
ATOM 614 N N . ASN A 1 85 ? 13.158 -4.607 -2.019 1.00 64.88 85 ASN A N 1
ATOM 615 C CA . ASN A 1 85 ? 13.839 -3.525 -1.315 1.00 64.88 85 ASN A CA 1
ATOM 616 C C . ASN A 1 85 ? 15.332 -3.483 -1.691 1.00 64.88 85 ASN A C 1
ATOM 618 O O . ASN A 1 85 ? 16.195 -3.997 -0.975 1.00 64.88 85 ASN A O 1
ATOM 622 N N . GLN A 1 86 ? 15.638 -2.883 -2.841 1.00 58.41 86 GLN A N 1
ATOM 623 C CA . GLN A 1 86 ? 16.993 -2.506 -3.224 1.00 58.41 86 GLN A CA 1
ATOM 624 C C . GLN A 1 86 ? 17.392 -1.262 -2.430 1.00 58.41 86 GLN A C 1
ATOM 626 O O . GLN A 1 86 ? 17.324 -0.165 -2.962 1.00 58.41 86 GLN A O 1
ATOM 631 N N . GLU A 1 87 ? 17.707 -1.484 -1.151 1.00 54.62 87 GLU A N 1
ATOM 632 C CA . GLU A 1 87 ? 18.344 -0.679 -0.088 1.00 54.62 87 GLU A CA 1
ATOM 633 C C . GLU A 1 87 ? 18.216 0.864 -0.027 1.00 54.62 87 GLU A C 1
ATOM 635 O O . GLU A 1 87 ? 18.506 1.405 1.033 1.00 54.62 87 GLU A O 1
ATOM 640 N N . PHE A 1 88 ? 17.765 1.600 -1.048 1.00 52.19 88 PHE A N 1
ATOM 641 C CA . PHE A 1 88 ? 17.862 3.064 -1.090 1.00 52.19 88 PHE A CA 1
ATOM 642 C C . PHE A 1 88 ? 16.818 3.812 -1.943 1.00 52.19 88 PHE A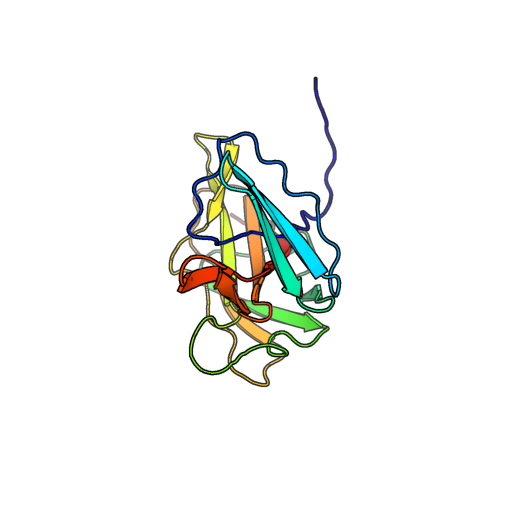 C 1
ATOM 644 O O . PHE A 1 88 ? 16.845 5.039 -1.922 1.00 52.19 88 PHE A O 1
ATOM 651 N N . VAL A 1 89 ? 15.911 3.152 -2.683 1.00 64.44 89 VAL A N 1
ATOM 652 C CA . VAL A 1 89 ? 14.986 3.884 -3.587 1.00 64.44 89 VAL A CA 1
ATOM 653 C C . VAL A 1 89 ? 13.614 4.132 -2.954 1.00 64.44 89 VAL A C 1
ATOM 655 O O . VAL A 1 89 ? 13.170 5.272 -2.902 1.00 64.44 89 VAL A O 1
ATOM 658 N N . MET A 1 90 ? 12.947 3.089 -2.453 1.00 77.44 90 MET A N 1
ATOM 659 C CA . MET A 1 90 ? 11.610 3.173 -1.850 1.00 77.44 90 MET A CA 1
ATOM 660 C C . MET A 1 90 ? 11.466 2.065 -0.801 1.00 77.44 90 MET A C 1
ATOM 662 O O . MET A 1 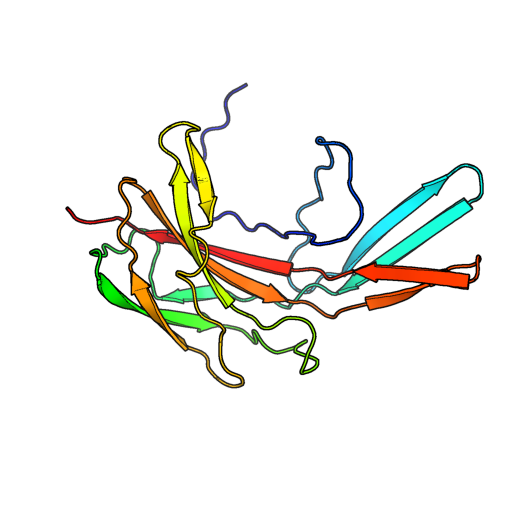90 ? 11.763 0.906 -1.096 1.00 77.44 90 MET A O 1
ATOM 666 N N . ALA A 1 91 ? 11.014 2.402 0.406 1.00 86.56 91 ALA A N 1
ATOM 667 C CA . ALA A 1 91 ? 10.743 1.425 1.459 1.00 86.56 91 ALA A CA 1
ATOM 668 C C . ALA A 1 91 ? 9.230 1.188 1.586 1.00 86.56 91 ALA A C 1
ATOM 670 O O . ALA A 1 91 ? 8.471 2.139 1.403 1.00 86.56 91 ALA A O 1
ATOM 671 N N . PRO A 1 92 ? 8.784 -0.039 1.916 1.00 91.50 92 PRO A N 1
ATOM 672 C CA . PRO A 1 92 ? 7.386 -0.281 2.247 1.00 91.50 92 PRO A CA 1
ATOM 673 C C . PRO A 1 92 ? 6.957 0.583 3.431 1.00 91.50 92 PRO A C 1
ATOM 675 O O . PRO A 1 92 ? 7.730 0.819 4.366 1.00 91.50 92 PRO A O 1
ATOM 678 N N . ASN A 1 93 ? 5.715 1.035 3.405 1.00 92.75 93 ASN A N 1
ATOM 679 C CA . ASN A 1 93 ? 5.162 1.923 4.413 1.00 92.75 93 ASN A CA 1
ATOM 680 C C . ASN A 1 93 ? 3.717 1.555 4.727 1.00 92.75 93 ASN A C 1
ATOM 682 O O . ASN A 1 93 ? 2.977 1.022 3.905 1.00 92.75 93 ASN A O 1
ATOM 686 N N . VAL A 1 94 ? 3.333 1.863 5.958 1.00 95.00 94 VAL A N 1
ATOM 687 C CA . VAL A 1 94 ? 1.945 1.875 6.400 1.00 95.00 94 VAL A CA 1
ATOM 688 C C . VAL A 1 94 ? 1.522 3.329 6.501 1.00 95.00 94 VAL A C 1
ATOM 690 O O . VAL A 1 94 ? 2.204 4.116 7.154 1.00 95.00 94 VAL A O 1
ATOM 693 N N . GLN A 1 95 ? 0.409 3.692 5.878 1.00 94.38 95 GLN A N 1
ATOM 694 C CA . GLN A 1 95 ? -0.104 5.057 5.849 1.00 94.38 95 GLN A CA 1
ATOM 695 C C . GLN A 1 95 ? -1.583 5.124 6.213 1.00 94.38 95 GLN A C 1
ATOM 697 O O . GLN A 1 95 ? -2.316 4.141 6.096 1.00 94.38 95 GLN A O 1
ATOM 702 N N . PHE A 1 96 ? -2.016 6.298 6.669 1.00 93.69 96 PHE A N 1
ATOM 703 C CA . PHE A 1 96 ? -3.415 6.559 6.977 1.00 93.69 96 PHE A CA 1
ATOM 704 C C . PHE A 1 96 ? -4.079 7.337 5.855 1.00 93.69 96 PHE A C 1
ATOM 706 O O . PHE A 1 96 ? -3.505 8.271 5.299 1.00 93.69 96 PHE A O 1
ATOM 713 N N . TRP A 1 97 ? -5.330 6.991 5.599 1.00 92.75 97 TRP A N 1
ATOM 714 C CA . TRP A 1 97 ? -6.214 7.699 4.692 1.00 92.75 97 TRP A CA 1
ATOM 715 C C . TRP A 1 97 ? -7.471 8.111 5.437 1.00 92.75 97 TRP A C 1
ATOM 717 O O . TRP A 1 97 ? -7.987 7.342 6.242 1.00 92.75 97 TRP A O 1
ATOM 727 N N . ALA A 1 98 ? -7.999 9.289 5.141 1.00 90.94 98 ALA A N 1
ATOM 728 C CA . ALA A 1 98 ? -9.302 9.723 5.627 1.00 90.94 98 ALA A CA 1
ATOM 729 C C . ALA A 1 98 ? -10.171 10.189 4.465 1.00 90.94 98 ALA A C 1
ATOM 731 O O . ALA A 1 98 ? -9.671 10.652 3.435 1.00 90.94 98 ALA A O 1
ATOM 732 N N . VAL A 1 99 ? -11.486 10.075 4.627 1.00 85.69 99 VAL A N 1
ATOM 733 C CA . VAL A 1 99 ? -12.417 10.705 3.691 1.00 85.69 99 VAL A CA 1
ATOM 734 C C . VAL A 1 99 ? -12.400 12.209 3.939 1.00 85.69 99 VAL A C 1
ATOM 736 O O . VAL A 1 99 ? -12.746 12.685 5.015 1.00 85.69 99 VAL A O 1
ATOM 739 N N . ASN A 1 100 ? -12.000 12.970 2.927 1.00 81.38 100 ASN A N 1
ATOM 740 C CA . ASN A 1 100 ? -12.090 14.417 2.941 1.00 81.38 100 ASN A CA 1
ATOM 741 C C . ASN A 1 100 ? -13.568 14.828 2.869 1.00 81.38 100 ASN A C 1
ATOM 743 O O . ASN A 1 100 ? -14.238 14.558 1.872 1.00 81.38 100 ASN A O 1
ATOM 747 N N . GLU A 1 101 ? -14.070 15.505 3.902 1.00 78.44 101 GLU A N 1
ATOM 748 C CA . GLU A 1 101 ? -15.495 15.847 4.024 1.00 78.44 101 GLU A CA 1
ATOM 749 C C . GLU A 1 101 ? -16.003 16.780 2.916 1.00 78.44 101 GLU A C 1
ATOM 751 O O . GLU A 1 101 ? -17.160 16.690 2.510 1.00 78.44 101 GLU A O 1
ATOM 756 N N . PHE A 1 102 ? -15.138 17.645 2.375 1.00 78.75 102 PHE A N 1
ATOM 757 C CA . PHE A 1 102 ? -15.508 18.585 1.313 1.00 78.75 102 PHE A CA 1
ATOM 758 C C . PHE A 1 102 ? -15.695 17.904 -0.044 1.00 78.75 102 PHE A C 1
ATOM 760 O O . PHE A 1 102 ? -16.551 18.303 -0.830 1.00 78.75 102 PHE A O 1
ATOM 767 N N . SER A 1 103 ? -14.872 16.900 -0.347 1.00 81.25 103 SER A N 1
ATOM 768 C CA . SER A 1 103 ? -14.856 16.228 -1.653 1.00 81.25 103 SER A CA 1
ATOM 769 C C . SER A 1 103 ? -15.508 14.847 -1.641 1.00 81.25 103 SER A C 1
ATOM 771 O O . SER A 1 103 ? -15.780 14.299 -2.710 1.00 81.25 103 SER A O 1
ATOM 773 N N . GLY A 1 104 ? -15.729 14.265 -0.459 1.00 81.56 104 GLY A N 1
ATOM 774 C CA . GLY A 1 104 ? -16.153 12.876 -0.284 1.00 81.56 104 GLY A CA 1
ATOM 775 C C . GLY A 1 104 ? -15.123 11.854 -0.778 1.00 81.56 104 GLY A C 1
ATOM 776 O O . GLY A 1 104 ? -15.466 10.692 -0.986 1.00 81.56 104 GLY A O 1
ATOM 777 N N . ARG A 1 105 ? -13.875 12.274 -1.025 1.00 84.06 105 ARG A N 1
ATOM 778 C CA . ARG A 1 105 ? -12.808 11.426 -1.572 1.00 84.06 105 ARG A CA 1
ATOM 779 C C . ARG A 1 105 ? -11.808 11.047 -0.492 1.00 84.06 105 ARG A C 1
ATOM 781 O O . ARG A 1 105 ? -11.526 11.838 0.401 1.00 84.06 105 ARG A O 1
ATOM 788 N N . TRP A 1 106 ? -11.230 9.857 -0.615 1.00 84.06 106 TRP A N 1
ATOM 789 C CA . TRP A 1 106 ? -10.092 9.450 0.202 1.00 84.06 106 TRP A CA 1
ATOM 790 C C . TRP A 1 106 ? -8.874 10.330 -0.094 1.00 84.06 106 TRP A C 1
ATOM 792 O O . TRP A 1 106 ? -8.524 10.532 -1.257 1.00 84.06 106 TRP A O 1
ATOM 802 N N . ALA A 1 107 ? -8.226 10.813 0.960 1.00 86.25 107 ALA A N 1
ATOM 803 C CA . ALA A 1 107 ? -6.956 11.521 0.901 1.00 86.25 107 ALA A CA 1
ATOM 804 C C . ALA A 1 107 ? -5.986 10.937 1.933 1.00 86.25 107 ALA A C 1
ATOM 806 O O . ALA A 1 107 ? -6.396 10.562 3.035 1.00 86.25 107 ALA A O 1
ATOM 807 N N . GLU A 1 108 ? -4.711 10.852 1.561 1.00 85.94 108 GLU A N 1
ATOM 808 C CA . GLU A 1 108 ? -3.643 10.453 2.472 1.00 85.94 108 GLU A CA 1
ATOM 809 C C . GLU A 1 108 ? -3.485 11.503 3.580 1.00 85.94 108 GLU A C 1
ATOM 811 O O . GLU A 1 108 ? -3.567 12.713 3.343 1.00 85.94 108 GLU A O 1
ATOM 816 N N . ILE A 1 109 ? -3.229 11.038 4.799 1.00 88.31 109 ILE A N 1
ATOM 817 C CA . ILE A 1 109 ? -2.864 11.878 5.933 1.00 88.31 109 ILE A CA 1
ATOM 818 C C . ILE A 1 109 ? -1.337 11.895 6.039 1.00 88.31 109 ILE A C 1
ATOM 820 O O . ILE A 1 109 ? -0.729 11.109 6.774 1.00 88.31 109 ILE A O 1
ATOM 824 N N . PHE A 1 110 ? -0.720 12.803 5.284 1.00 82.94 110 PHE A N 1
ATOM 825 C CA . PHE A 1 110 ? 0.734 12.908 5.182 1.00 82.94 110 PHE A CA 1
ATOM 826 C C . PHE A 1 110 ? 1.424 12.983 6.551 1.00 82.94 110 PHE A C 1
ATOM 828 O O . PHE A 1 110 ? 1.017 13.722 7.452 1.00 82.94 110 PHE A O 1
ATOM 835 N N . GLY A 1 111 ? 2.509 12.218 6.697 1.00 84.06 111 GLY A N 1
ATOM 836 C CA . GLY A 1 111 ? 3.353 12.224 7.895 1.00 84.06 111 GLY A CA 1
ATOM 837 C C . GLY A 1 111 ? 2.761 11.515 9.118 1.00 84.06 111 GLY A C 1
ATOM 838 O O . GLY A 1 111 ? 3.331 11.621 10.203 1.00 84.06 111 GLY A O 1
ATOM 839 N N . LYS A 1 112 ? 1.634 10.806 8.975 1.00 88.00 112 LYS A N 1
ATOM 840 C CA . LYS A 1 112 ? 1.034 9.994 10.054 1.00 88.00 112 LYS A CA 1
ATOM 841 C C . LYS A 1 11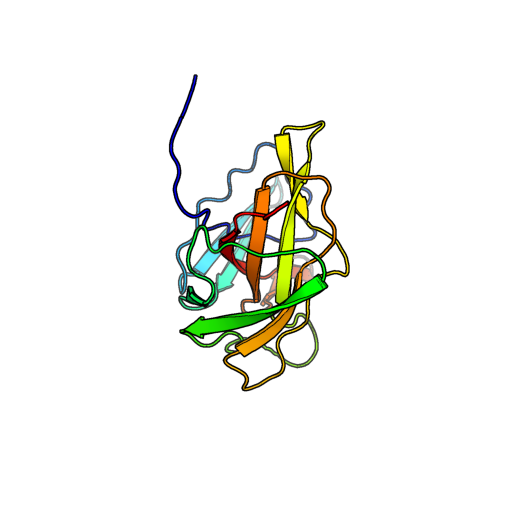2 ? 1.288 8.493 9.921 1.00 88.00 112 LYS A C 1
ATOM 843 O O . LYS A 1 112 ? 0.959 7.741 10.830 1.00 88.00 112 LYS A O 1
ATOM 848 N N . GLY A 1 113 ? 1.857 8.068 8.798 1.00 89.56 113 GLY A N 1
ATOM 849 C CA . GLY A 1 113 ? 2.292 6.696 8.575 1.00 89.56 113 GLY A CA 1
ATOM 850 C C . GLY A 1 113 ? 3.647 6.370 9.206 1.00 89.56 113 GLY A C 1
ATOM 851 O O . GLY A 1 113 ? 4.252 7.187 9.900 1.00 89.56 113 GLY A O 1
ATOM 852 N N . ALA A 1 114 ? 4.144 5.171 8.921 1.00 93.81 114 ALA A N 1
ATOM 853 C CA . ALA A 1 114 ? 5.470 4.725 9.319 1.00 93.81 114 ALA A CA 1
ATOM 854 C C . ALA A 1 114 ? 6.091 3.808 8.256 1.00 93.81 114 ALA A C 1
ATOM 856 O O . ALA A 1 114 ? 5.403 3.022 7.602 1.00 93.81 114 ALA A O 1
ATOM 857 N N . VAL A 1 115 ? 7.411 3.907 8.095 1.00 93.06 115 VAL A N 1
ATOM 858 C CA . VAL A 1 115 ? 8.187 3.016 7.224 1.00 93.06 115 VAL A CA 1
ATOM 859 C C . VAL A 1 115 ? 8.332 1.662 7.903 1.00 93.06 115 VAL A C 1
ATOM 861 O O . VAL A 1 115 ? 8.733 1.591 9.065 1.00 93.06 115 VAL A O 1
ATOM 864 N N . VAL A 1 116 ? 8.047 0.590 7.171 1.00 92.50 116 VAL A N 1
ATOM 865 C CA . VAL A 1 116 ? 8.198 -0.780 7.655 1.00 92.50 116 VAL A CA 1
ATOM 866 C C . VAL A 1 116 ? 9.688 -1.141 7.724 1.00 92.50 116 VAL A C 1
ATOM 868 O O . VAL A 1 116 ? 10.379 -1.100 6.700 1.00 92.50 116 VAL A O 1
ATOM 871 N N . PRO A 1 117 ? 10.227 -1.494 8.908 1.00 90.25 117 PRO A N 1
ATOM 872 C CA . PRO A 1 117 ? 11.617 -1.910 9.026 1.00 90.25 117 PRO A CA 1
ATOM 873 C C . PRO A 1 117 ? 11.855 -3.287 8.400 1.00 90.25 117 PRO A C 1
ATOM 875 O O . PRO A 1 117 ? 11.028 -4.192 8.509 1.00 90.25 117 PRO A O 1
ATOM 878 N N . LYS A 1 118 ? 13.047 -3.478 7.822 1.00 88.12 118 LYS A N 1
ATOM 879 C CA . LYS A 1 118 ? 13.449 -4.748 7.201 1.00 88.12 118 LYS A CA 1
ATOM 880 C C . LYS A 1 118 ? 13.286 -5.924 8.169 1.00 88.12 118 LYS A C 1
ATOM 882 O O . LYS A 1 118 ? 13.762 -5.874 9.302 1.00 88.12 118 LYS A O 1
ATOM 887 N N . GLY A 1 119 ? 12.671 -7.000 7.683 1.00 86.06 119 GLY A N 1
ATOM 888 C CA . GLY A 1 119 ? 12.483 -8.243 8.437 1.00 86.06 119 GLY A CA 1
ATOM 889 C C . GLY A 1 119 ? 11.359 -8.201 9.474 1.00 86.06 119 GLY A C 1
ATOM 890 O O . GLY A 1 119 ? 11.242 -9.143 10.251 1.00 86.06 119 GLY A O 1
ATOM 891 N N . GLN A 1 120 ? 10.553 -7.137 9.499 1.00 90.62 120 GLN A N 1
ATOM 892 C CA . GLN A 1 120 ? 9.336 -7.088 10.301 1.00 90.62 120 GLN A CA 1
ATOM 893 C C . GLN A 1 120 ? 8.137 -7.596 9.495 1.00 90.62 120 GLN A C 1
ATOM 895 O O . GLN A 1 120 ? 8.047 -7.396 8.285 1.00 90.62 120 GLN A O 1
ATOM 900 N N . ASP A 1 121 ? 7.201 -8.221 10.196 1.00 94.25 121 ASP A N 1
ATOM 901 C CA . ASP A 1 121 ? 5.865 -8.604 9.725 1.00 94.25 121 ASP A CA 1
ATOM 902 C C . ASP A 1 121 ? 4.755 -7.792 10.420 1.00 94.25 121 ASP A C 1
ATOM 904 O O . ASP A 1 121 ? 3.557 -8.056 10.262 1.00 94.25 121 ASP A O 1
ATOM 908 N N . ARG A 1 122 ? 5.175 -6.799 11.213 1.00 96.25 122 ARG A N 1
ATOM 909 C CA . ARG A 1 122 ? 4.317 -5.913 11.985 1.00 96.25 122 ARG A CA 1
ATOM 910 C C . ARG A 1 122 ? 4.935 -4.540 12.195 1.00 96.25 122 ARG A C 1
ATOM 912 O O . ARG A 1 122 ? 6.156 -4.390 12.227 1.00 96.25 122 ARG A O 1
ATOM 919 N N . ILE A 1 123 ? 4.082 -3.551 12.421 1.00 97.25 123 ILE A N 1
ATOM 920 C CA . ILE A 1 123 ? 4.480 -2.210 12.844 1.00 97.25 123 ILE A CA 1
ATOM 921 C C . ILE A 1 123 ? 3.424 -1.609 13.766 1.00 97.25 123 ILE A C 1
ATOM 923 O O . ILE A 1 123 ? 2.238 -1.914 13.651 1.00 97.25 123 ILE A O 1
ATOM 927 N N . GLU A 1 124 ? 3.854 -0.758 14.687 1.00 97.00 124 GLU A N 1
ATOM 928 C CA . GLU A 1 124 ? 2.957 0.051 15.505 1.00 97.00 124 GLU A CA 1
ATOM 929 C C . GLU A 1 124 ? 2.844 1.451 14.905 1.00 97.00 124 GLU A C 1
ATOM 931 O O . GLU A 1 124 ? 3.850 2.079 14.571 1.00 97.00 124 GLU A O 1
ATOM 936 N N . VAL A 1 125 ? 1.614 1.937 14.769 1.00 96.44 125 VAL A N 1
ATOM 937 C CA . VAL A 1 125 ? 1.306 3.289 14.296 1.00 96.44 125 VAL A CA 1
ATOM 938 C C . VAL A 1 125 ? 0.317 3.950 15.246 1.00 96.44 125 VAL A C 1
ATOM 940 O O . VAL A 1 125 ? -0.572 3.294 15.785 1.00 96.44 125 VAL A O 1
ATOM 943 N N . THR A 1 126 ? 0.456 5.256 15.454 1.00 96.56 126 THR A N 1
ATOM 944 C CA . THR A 1 126 ? -0.487 6.016 16.281 1.00 96.56 126 THR A CA 1
ATOM 945 C C . THR A 1 126 ? -1.627 6.523 15.413 1.00 96.56 126 THR A C 1
ATOM 947 O O . THR A 1 126 ? -1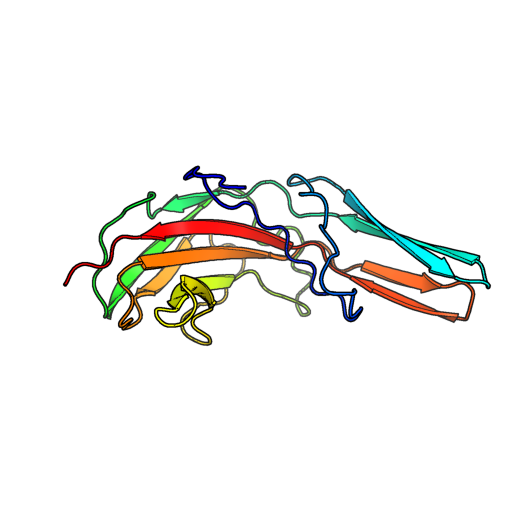.396 7.238 14.439 1.00 96.56 126 THR A O 1
ATOM 950 N N . VAL A 1 127 ? -2.858 6.176 15.782 1.00 94.88 127 VAL A N 1
ATOM 951 C CA . VAL A 1 127 ? -4.072 6.603 15.082 1.00 94.88 127 VAL A CA 1
ATOM 952 C C . VAL A 1 127 ? -4.152 8.135 15.106 1.00 94.88 127 VAL A C 1
ATOM 954 O O . VAL A 1 127 ? -4.143 8.725 16.193 1.00 94.88 127 VAL A O 1
ATOM 957 N N . PRO A 1 128 ? -4.196 8.806 13.942 1.00 92.81 128 PRO A N 1
ATOM 958 C CA . PRO A 1 128 ? -4.214 10.259 13.895 1.00 92.81 128 PRO A CA 1
ATOM 959 C C . PRO A 1 128 ? -5.553 10.816 14.378 1.00 92.81 128 PRO A C 1
ATOM 961 O O . PRO A 1 128 ? -6.595 10.169 14.272 1.00 92.81 128 PRO A O 1
ATOM 964 N N . GLU A 1 129 ? -5.524 12.054 14.864 1.00 89.50 129 GLU A N 1
ATOM 965 C CA . GLU A 1 129 ? -6.735 12.863 14.974 1.00 89.50 129 GLU A CA 1
ATOM 966 C C . GLU A 1 129 ? -7.259 13.147 13.567 1.00 89.50 129 GLU A C 1
ATOM 968 O O . GLU A 1 129 ? -6.526 13.639 12.704 1.00 89.50 129 GLU A O 1
ATOM 973 N N . VAL A 1 130 ? -8.517 12.789 13.337 1.00 83.69 130 VAL A N 1
ATOM 974 C CA . VAL A 1 130 ? -9.226 13.039 12.089 1.00 83.69 130 VAL A CA 1
ATOM 975 C C . VAL A 1 130 ? -10.600 13.580 12.425 1.00 83.69 130 VAL A C 1
ATOM 977 O O . VAL A 1 130 ? -11.307 13.010 13.250 1.00 83.69 130 VAL A O 1
ATOM 980 N N . ASP A 1 131 ? -10.988 14.655 11.748 1.00 71.25 131 ASP A N 1
ATOM 981 C CA . ASP A 1 131 ? -12.365 15.154 11.803 1.00 71.25 131 ASP A CA 1
ATOM 982 C C . ASP A 1 131 ? -13.321 14.229 11.019 1.00 71.25 131 ASP A C 1
ATOM 984 O O . ASP A 1 131 ? -14.535 14.287 11.177 1.00 71.25 131 ASP A O 1
ATOM 988 N N . ALA A 1 132 ? -12.761 13.336 10.192 1.00 65.38 132 ALA A N 1
ATOM 989 C CA . ALA A 1 132 ? -13.485 12.458 9.287 1.00 65.38 132 ALA A CA 1
ATOM 990 C C . ALA A 1 132 ? -14.105 11.237 9.987 1.00 65.38 132 ALA A C 1
ATOM 992 O O . ALA A 1 132 ? -13.439 10.497 10.711 1.00 65.38 132 ALA A O 1
ATOM 993 N N . GLY A 1 133 ? -15.360 10.931 9.643 1.00 69.25 133 GLY A N 1
ATOM 994 C CA . GLY A 1 133 ? -16.063 9.725 10.106 1.00 69.25 133 GLY A CA 1
ATOM 995 C C . GLY A 1 133 ? -15.567 8.395 9.510 1.00 69.25 133 GLY A C 1
ATOM 996 O O . GLY A 1 133 ? -16.063 7.338 9.900 1.00 69.25 133 GLY A O 1
ATOM 997 N N . ALA A 1 134 ? -14.614 8.425 8.572 1.00 82.62 134 ALA A N 1
ATOM 998 C CA . ALA A 1 134 ? -14.027 7.238 7.955 1.00 82.62 134 ALA A CA 1
ATOM 999 C C . ALA A 1 134 ? -12.503 7.375 7.844 1.00 82.62 134 ALA A C 1
ATOM 1001 O O . ALA A 1 134 ? -11.986 8.340 7.273 1.00 82.62 134 ALA A O 1
ATOM 1002 N N . LEU A 1 135 ? -11.809 6.370 8.375 1.00 91.94 135 LEU A N 1
ATOM 1003 C CA . LEU A 1 135 ? -10.356 6.238 8.394 1.00 91.94 135 LEU A CA 1
ATOM 1004 C C . LEU A 1 135 ? -9.994 4.902 7.748 1.00 91.94 135 LEU A C 1
ATOM 1006 O O . LEU A 1 135 ? -10.736 3.933 7.866 1.00 91.94 135 LEU A O 1
ATOM 1010 N N . ALA A 1 136 ? -8.853 4.823 7.088 1.00 93.69 136 ALA A N 1
ATOM 1011 C CA . ALA A 1 136 ? -8.308 3.575 6.591 1.00 93.69 136 ALA A CA 1
ATOM 1012 C C . ALA A 1 136 ? -6.803 3.529 6.818 1.00 93.69 136 ALA A C 1
ATOM 1014 O O . ALA A 1 136 ? -6.138 4.561 6.918 1.00 93.69 136 ALA A O 1
ATOM 1015 N N . ILE A 1 137 ? -6.283 2.310 6.870 1.00 94.75 137 ILE A N 1
ATOM 1016 C CA . ILE A 1 137 ? -4.857 2.030 6.804 1.00 94.75 137 ILE A CA 1
ATOM 1017 C C . ILE A 1 137 ? -4.556 1.400 5.464 1.00 94.75 137 ILE A C 1
ATOM 1019 O O . ILE A 1 137 ? -5.291 0.528 5.006 1.00 94.75 137 ILE A O 1
ATOM 1023 N N . GLU A 1 138 ? -3.458 1.822 4.862 1.00 94.69 138 GLU A N 1
ATOM 1024 C CA . GLU A 1 138 ? -2.932 1.249 3.640 1.00 94.69 138 GLU A CA 1
ATOM 1025 C C . GLU A 1 138 ? -1.493 0.790 3.858 1.00 94.69 138 GLU A C 1
ATOM 1027 O O . GLU A 1 138 ? -0.683 1.524 4.417 1.00 94.69 138 GLU A O 1
ATOM 1032 N N . LEU A 1 139 ? -1.203 -0.444 3.457 1.00 93.50 139 LEU A N 1
ATOM 1033 C CA . LEU A 1 139 ? 0.141 -0.98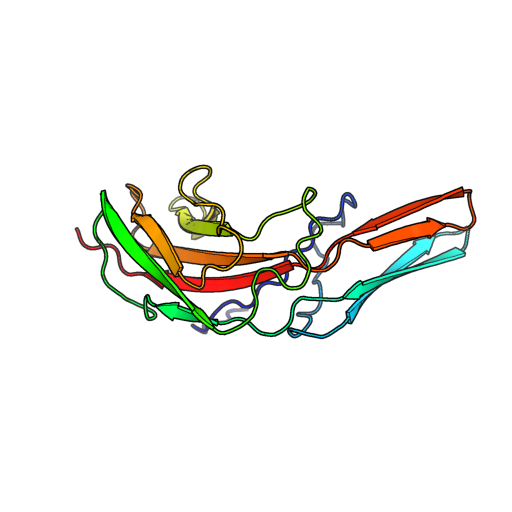9 3.345 1.00 93.50 139 LEU A CA 1
ATOM 1034 C C . LEU A 1 139 ? 0.561 -0.880 1.882 1.00 93.50 139 LEU A C 1
ATOM 1036 O O . LEU A 1 139 ? -0.034 -1.539 1.025 1.00 93.50 139 LEU A O 1
ATOM 1040 N N . ASP A 1 140 ? 1.591 -0.086 1.634 1.00 91.69 140 ASP A N 1
ATOM 1041 C CA . ASP A 1 140 ? 2.197 0.093 0.325 1.00 91.69 140 ASP A CA 1
ATOM 1042 C C . ASP A 1 140 ? 3.481 -0.718 0.233 1.00 91.69 140 ASP A C 1
ATOM 1044 O O . ASP A 1 140 ? 4.387 -0.617 1.068 1.00 91.69 140 ASP A O 1
ATOM 1048 N N . VAL A 1 141 ? 3.554 -1.539 -0.808 1.00 91.19 141 VAL A N 1
ATOM 1049 C CA . VAL A 1 141 ? 4.696 -2.401 -1.078 1.00 91.19 141 VAL A CA 1
ATOM 1050 C C . VAL A 1 141 ? 5.301 -2.013 -2.422 1.00 91.19 141 VAL A C 1
ATOM 1052 O O . VAL A 1 141 ? 4.656 -2.196 -3.460 1.00 91.19 141 VAL A O 1
ATOM 1055 N N . PRO A 1 142 ? 6.536 -1.489 -2.439 1.00 88.81 142 PRO A N 1
ATOM 1056 C CA . PRO A 1 142 ? 7.229 -1.181 -3.676 1.00 88.81 142 PRO A CA 1
ATOM 1057 C C . PRO A 1 142 ? 7.656 -2.463 -4.398 1.00 88.81 142 PRO A C 1
ATOM 1059 O O . PRO A 1 142 ? 8.219 -3.389 -3.807 1.00 88.81 142 PRO A O 1
ATOM 1062 N N . GLY A 1 143 ? 7.410 -2.505 -5.705 1.00 86.38 143 GLY A N 1
ATOM 1063 C CA . GLY A 1 143 ? 7.954 -3.510 -6.611 1.00 86.38 143 GLY A CA 1
ATOM 1064 C C . GLY A 1 143 ? 9.421 -3.269 -6.935 1.00 86.38 143 GLY A C 1
ATOM 1065 O O . GLY A 1 143 ? 10.109 -2.445 -6.332 1.00 86.38 143 GLY A O 1
ATOM 1066 N N . LYS A 1 144 ? 9.924 -3.992 -7.932 1.00 86.81 144 LYS A N 1
ATOM 1067 C CA . LYS A 1 144 ? 11.286 -3.766 -8.415 1.00 86.81 144 LYS A CA 1
ATOM 1068 C C . LYS A 1 144 ? 11.339 -2.454 -9.197 1.00 86.81 144 LYS A C 1
ATOM 1070 O O . LYS A 1 144 ? 10.587 -2.285 -10.153 1.00 86.81 144 LYS A O 1
ATOM 1075 N N . PHE A 1 145 ? 12.269 -1.570 -8.838 1.00 85.19 145 PHE A N 1
ATOM 1076 C CA . PHE A 1 145 ? 12.598 -0.417 -9.671 1.00 85.19 145 PHE A CA 1
ATOM 1077 C C . PHE A 1 145 ? 13.281 -0.886 -10.961 1.00 85.19 145 PHE A C 1
ATOM 1079 O O . PHE A 1 145 ? 14.248 -1.657 -10.925 1.00 85.19 145 PHE A O 1
ATOM 1086 N N . VAL A 1 146 ? 12.761 -0.452 -12.104 1.00 84.75 146 VAL A N 1
ATOM 1087 C CA . VAL A 1 146 ? 13.267 -0.823 -13.427 1.00 84.75 146 VAL A CA 1
ATOM 1088 C C . VAL A 1 146 ? 13.873 0.405 -14.086 1.00 84.75 146 VAL A C 1
ATOM 1090 O O . VAL A 1 146 ? 13.240 1.453 -14.144 1.00 84.75 146 VAL A O 1
ATOM 1093 N N . LEU A 1 147 ? 15.096 0.246 -14.594 1.00 84.38 147 LEU A N 1
ATOM 1094 C CA . LEU A 1 147 ? 15.805 1.206 -15.437 1.00 84.38 147 LEU A CA 1
ATOM 1095 C C . LEU A 1 147 ? 16.076 0.541 -16.786 1.00 84.38 147 LEU A C 1
ATOM 1097 O O . LEU A 1 147 ? 16.731 -0.502 -16.842 1.00 84.38 147 LEU A O 1
ATOM 1101 N N . GLN A 1 148 ? 15.586 1.141 -17.865 1.00 80.56 148 GLN A N 1
ATOM 1102 C CA . GLN A 1 148 ? 15.743 0.641 -19.226 1.00 80.56 148 GLN A CA 1
ATOM 1103 C C . GLN A 1 148 ? 16.227 1.765 -20.140 1.00 80.56 148 GLN A C 1
ATOM 1105 O O . GLN A 1 148 ? 15.556 2.781 -20.301 1.00 80.56 148 GLN A O 1
ATOM 1110 N N . LYS A 1 149 ? 17.378 1.571 -20.789 1.00 81.19 149 LYS A N 1
ATOM 1111 C CA . LYS A 1 149 ? 17.859 2.508 -21.811 1.00 81.19 149 LYS A CA 1
ATOM 1112 C C . LYS A 1 149 ? 16.956 2.457 -23.040 1.00 81.19 149 LYS A C 1
ATOM 1114 O O . LYS A 1 149 ? 16.623 1.369 -23.511 1.00 81.19 149 LYS A O 1
ATOM 1119 N N . ASN A 1 150 ? 16.575 3.618 -23.555 1.00 74.62 150 ASN A N 1
ATOM 1120 C CA . ASN A 1 150 ? 15.809 3.733 -24.789 1.00 74.62 150 ASN A CA 1
ATOM 1121 C C . ASN A 1 150 ? 16.743 3.840 -26.013 1.00 74.62 150 ASN A C 1
ATOM 1123 O O . ASN A 1 150 ? 17.960 4.000 -25.882 1.00 74.62 150 ASN A O 1
ATOM 1127 N N . ALA A 1 151 ? 16.173 3.721 -27.214 1.00 72.38 151 ALA A N 1
ATOM 1128 C CA . ALA A 1 151 ? 16.930 3.732 -28.470 1.00 72.38 151 ALA A CA 1
ATOM 1129 C C . ALA A 1 151 ? 17.643 5.072 -28.749 1.00 72.38 151 ALA A C 1
ATOM 1131 O O . ALA A 1 151 ? 18.612 5.111 -29.503 1.00 72.38 151 ALA A O 1
ATOM 1132 N N . GLU A 1 152 ? 17.186 6.150 -28.116 1.00 72.19 152 GLU A N 1
ATOM 1133 C CA . GLU A 1 152 ? 17.699 7.517 -28.255 1.00 72.19 152 GLU A CA 1
ATOM 1134 C C . GLU A 1 152 ? 18.801 7.838 -27.229 1.00 72.19 152 GLU A C 1
ATOM 1136 O O . GLU A 1 152 ? 19.349 8.938 -27.219 1.00 72.19 152 GLU A O 1
ATOM 1141 N N . GLY A 1 153 ? 19.151 6.878 -26.364 1.00 71.62 153 GLY A N 1
ATOM 1142 C CA . GLY A 1 153 ? 20.162 7.041 -25.318 1.00 71.62 153 GLY A CA 1
ATOM 1143 C C . GLY A 1 153 ? 19.649 7.659 -24.012 1.00 71.62 153 GLY A C 1
ATOM 1144 O O . GLY A 1 153 ? 20.450 7.866 -23.102 1.00 71.62 153 GLY A O 1
ATOM 1145 N N . GLY A 1 154 ? 18.345 7.924 -23.897 1.00 74.62 154 GLY A N 1
ATOM 1146 C CA . GLY A 1 154 ? 17.663 8.255 -22.644 1.00 74.62 154 GLY A CA 1
ATOM 1147 C C . GLY A 1 154 ? 17.308 7.019 -21.809 1.00 74.62 154 GLY A C 1
ATOM 1148 O O . GLY A 1 154 ? 17.597 5.881 -22.186 1.00 74.62 154 GLY A O 1
ATOM 1149 N N . GLU A 1 155 ? 16.664 7.234 -20.661 1.00 76.38 155 GLU A N 1
ATOM 1150 C CA . GLU A 1 155 ? 16.286 6.171 -19.723 1.00 76.38 155 GLU A CA 1
ATOM 1151 C C . GLU A 1 155 ? 14.787 6.210 -19.422 1.00 76.38 155 GLU A C 1
ATOM 1153 O O . GLU A 1 155 ? 14.261 7.204 -18.926 1.00 76.38 155 GLU A O 1
ATOM 1158 N N . ASN A 1 156 ? 14.110 5.095 -19.684 1.00 78.44 156 ASN A N 1
ATOM 1159 C CA . ASN A 1 156 ? 12.779 4.822 -19.166 1.00 78.44 156 ASN A CA 1
ATOM 1160 C C . ASN A 1 156 ? 12.929 4.188 -17.787 1.00 78.44 156 ASN A C 1
ATOM 1162 O O . ASN A 1 156 ? 13.745 3.280 -17.599 1.00 78.44 156 ASN A O 1
ATOM 1166 N N . ASN A 1 157 ? 12.133 4.639 -16.827 1.00 81.50 157 ASN A N 1
ATOM 1167 C CA . ASN A 1 157 ? 12.141 4.065 -15.495 1.00 81.50 157 ASN A CA 1
ATOM 1168 C C . ASN A 1 157 ? 10.745 4.003 -14.895 1.00 81.50 157 ASN A C 1
ATOM 1170 O O . ASN A 1 157 ? 9.831 4.705 -15.326 1.00 81.50 157 ASN A O 1
ATOM 1174 N N . GLY A 1 158 ? 10.585 3.117 -13.922 1.00 83.56 158 GLY A N 1
ATOM 1175 C CA . GLY A 1 158 ? 9.319 2.957 -13.237 1.00 83.56 158 GLY A CA 1
ATOM 1176 C C . GLY A 1 158 ? 9.360 1.884 -12.167 1.00 83.56 158 GLY A C 1
ATOM 1177 O O . GLY A 1 158 ? 10.333 1.144 -12.005 1.00 83.56 158 GLY A O 1
ATOM 1178 N N . ILE A 1 159 ? 8.260 1.818 -11.434 1.00 85.00 159 ILE A N 1
ATOM 1179 C CA . ILE A 1 159 ? 8.030 0.866 -10.360 1.00 85.00 159 ILE A CA 1
ATOM 1180 C C . ILE A 1 159 ? 6.536 0.544 -10.308 1.00 85.00 159 ILE A C 1
ATOM 1182 O O . ILE A 1 159 ? 5.698 1.428 -10.478 1.00 85.00 159 ILE A O 1
ATOM 1186 N N . CYS A 1 160 ? 6.204 -0.726 -10.089 1.00 85.88 160 CYS A N 1
ATOM 1187 C CA . CYS A 1 160 ? 4.838 -1.134 -9.783 1.00 85.88 160 CYS A CA 1
ATOM 1188 C C . CYS A 1 160 ? 4.658 -1.171 -8.262 1.00 85.88 160 CYS A C 1
ATOM 1190 O O . CYS A 1 160 ? 5.465 -1.801 -7.580 1.00 85.88 160 CYS A O 1
ATOM 1192 N N . TRP A 1 161 ? 3.620 -0.525 -7.735 1.00 85.69 161 TRP A N 1
ATOM 1193 C CA . TRP A 1 161 ? 3.282 -0.574 -6.312 1.00 85.69 161 TRP A CA 1
ATOM 1194 C C . TRP A 1 161 ? 2.091 -1.477 -6.064 1.00 85.69 161 TRP A C 1
ATOM 1196 O O . TRP A 1 161 ? 1.119 -1.447 -6.814 1.00 85.69 161 TRP A O 1
ATOM 1206 N N . LEU A 1 162 ? 2.152 -2.241 -4.982 1.00 87.88 162 LEU A N 1
ATOM 1207 C CA . LEU A 1 162 ? 1.003 -2.966 -4.470 1.00 87.88 162 LEU A CA 1
ATOM 1208 C C . LEU A 1 162 ? 0.492 -2.263 -3.216 1.00 87.88 162 LEU A C 1
ATOM 1210 O O . LEU A 1 162 ? 1.189 -2.261 -2.204 1.00 87.88 162 LEU A O 1
ATOM 1214 N N . SER A 1 163 ? -0.724 -1.725 -3.272 1.00 89.62 163 SER A N 1
ATOM 1215 C CA . SER A 1 163 ? -1.390 -1.151 -2.102 1.00 89.62 163 SER A CA 1
ATOM 1216 C C . SER A 1 163 ? -2.470 -2.098 -1.580 1.00 89.62 163 SER A C 1
ATOM 1218 O O . SER A 1 163 ? -3.239 -2.711 -2.336 1.00 89.62 163 SER A O 1
ATOM 1220 N N . ARG A 1 164 ? -2.536 -2.242 -0.255 1.00 90.94 164 ARG A N 1
ATOM 1221 C CA . ARG A 1 164 ? -3.568 -3.016 0.446 1.00 90.94 164 ARG A CA 1
ATOM 1222 C C . ARG A 1 164 ? -4.192 -2.160 1.521 1.00 90.94 164 ARG A C 1
ATOM 1224 O O . ARG A 1 164 ? -3.503 -1.742 2.442 1.00 90.94 164 ARG A O 1
ATOM 1231 N N . ARG A 1 165 ? -5.500 -1.937 1.418 1.00 92.50 165 ARG A N 1
ATOM 1232 C CA . ARG A 1 165 ? -6.234 -1.038 2.306 1.00 92.50 165 ARG A CA 1
ATOM 1233 C C . ARG A 1 165 ? -7.222 -1.785 3.194 1.00 92.50 165 ARG A C 1
ATOM 1235 O O . ARG A 1 165 ? -7.924 -2.683 2.734 1.00 92.50 165 ARG A O 1
ATOM 1242 N N . VAL A 1 166 ? -7.307 -1.368 4.453 1.00 93.69 166 VAL A N 1
ATOM 1243 C CA . VAL A 1 166 ? -8.323 -1.789 5.419 1.00 93.69 166 VAL A CA 1
ATOM 1244 C C . VAL A 1 166 ? -9.002 -0.551 5.990 1.00 93.69 166 VAL A C 1
ATOM 1246 O O . VAL A 1 166 ? -8.349 0.319 6.561 1.00 93.69 166 VAL A O 1
ATOM 1249 N N . GLU A 1 167 ? -10.322 -0.478 5.842 1.00 93.12 167 GLU A N 1
ATOM 1250 C CA . GLU A 1 167 ? -11.136 0.577 6.447 1.00 93.12 167 GLU A CA 1
ATOM 1251 C C . GLU A 1 167 ? -11.343 0.318 7.942 1.00 93.12 167 GLU A C 1
ATOM 1253 O O . GLU A 1 167 ? -11.554 -0.818 8.373 1.00 93.12 167 GLU A O 1
ATOM 1258 N N . LEU A 1 168 ? -11.304 1.388 8.726 1.00 92.62 168 LEU A N 1
ATOM 1259 C CA . LEU A 1 168 ? -11.464 1.424 10.173 1.00 92.62 168 LEU A CA 1
ATOM 1260 C C . LEU A 1 168 ? -12.690 2.261 10.538 1.00 92.62 168 LEU A C 1
ATOM 1262 O O . LEU A 1 168 ? -13.101 3.161 9.806 1.00 92.62 168 LEU A O 1
ATOM 1266 N N . THR A 1 169 ? -13.241 2.000 11.718 1.00 90.19 169 THR A N 1
ATOM 1267 C CA . THR A 1 169 ? -14.309 2.821 12.294 1.00 90.19 169 THR A CA 1
ATOM 1268 C C . THR A 1 169 ? -13.715 3.719 13.372 1.00 90.19 169 THR A C 1
ATOM 1270 O O . THR A 1 169 ? -13.197 3.219 14.369 1.00 90.19 169 THR A O 1
ATOM 1273 N N . VAL A 1 170 ? -13.814 5.036 13.220 1.00 87.31 170 VAL A N 1
ATOM 1274 C CA . VAL A 1 170 ? -13.364 5.967 14.263 1.00 87.31 170 VAL A CA 1
ATOM 1275 C C . VAL A 1 170 ? -14.440 6.053 15.345 1.00 87.31 170 VAL A C 1
ATOM 1277 O O . VAL A 1 170 ? -15.605 6.335 15.061 1.00 87.31 170 VAL A O 1
ATOM 1280 N N . ALA A 1 171 ? -14.075 5.736 16.586 1.00 84.12 171 ALA A N 1
ATOM 1281 C CA . ALA A 1 171 ? -14.937 5.953 17.739 1.00 84.12 171 ALA A CA 1
ATOM 1282 C C . ALA A 1 171 ? -14.882 7.434 18.166 1.00 84.12 171 ALA A C 1
ATOM 1284 O O . ALA A 1 171 ? -13.815 8.039 18.049 1.00 84.12 171 ALA A O 1
ATOM 1285 N N . PRO A 1 172 ? -16.004 7.997 18.653 1.00 71.44 172 PRO A N 1
ATOM 1286 C CA . PRO A 1 172 ? -16.044 9.362 19.172 1.00 71.44 172 PRO A CA 1
ATOM 1287 C C . PRO A 1 172 ? -15.182 9.542 20.426 1.00 71.44 172 PRO A C 1
ATOM 1289 O O . PRO A 1 172 ? -14.913 8.531 21.127 1.00 71.44 172 PRO A O 1
#

Foldseek 3Di:
DDDDDDDWDFDWDWPDPPDDPPPPPQPRADAQDWRWDWDADPVGIDIDTAGHHHDKAWPPPAAAAEDEAQDKGKIFMDDDLCPAVPPPDDFKKKWKWAQDPVVSDIDTPPPQIGGDDPPDRMDIGGHHDDPGQKMKIKIKRKTHWDWDQDPVRDIDITIIITITMGIYGYDD

Sequence (172 aa):
MAINGTALSENVILQGFFEPPLDSRFAEVGAGKTLEIRGSDAGGSTSLDLPCPAEVRITSPAPGTRVRPGEVLTVTWSGDVHAHNQEFVMAPNVQFWAVNEFSGRWAEIFGKGAVVPKGQDRIEVTVPEVDAGALAIELDVPGKFVLQKNAEGGENNGICWLSRRVELTVAP

Radius of gyration: 17.86 Å; chains: 1; bounding box: 45×31×55 Å

Secondary structure (DSSP, 8-state):
----------------S----TT-----PPTTPEEEEEEE-SS-EEEEEEEPPPP-EEEESPTT-EE-TT-EEEEEEES-TTTT--TTS---EEEEEEEETTTTEEEE-TTSSEEPPTT-SEEEEEPPP-SSS-EEEEEEEE---EEEE-TTS-EEEE--EEEEEEEEEEP-